Protein AF-A0AB74ASW6-F1 (afdb_monomer_lite)

Secondary structure (DSSP, 8-state):
-----------PPP--HHHHTT-TTHHHHHHHHHHH--HHHHHHHHHHHHTT---HHHHHHHHHHHS---

pLDDT: mean 81.71, std 17.09, range [35.56, 97.75]

Sequence (70 aa):
SVTEHASDYTAAPVIRQDYLDKHPDIAPLLKPLADLLDTQTMIDLNARIDVGHESPSKVAADFLRQHPLN

InterPro domains:
  IPR007210 ABC-type glycine betaine transport system, substrate-binding domain [PF04069] (8-66)

Foldseek 3Di:
DPPPCPPPQQDDDDDDPVVCVVVVVVVLQVVVVSVCRDPVNVVVLVCCCPVVVDDNVVSVVVVCVVPPRD

Structure (mmCIF, N/CA/C/O backbone):
data_AF-A0AB74ASW6-F1
#
_entry.id   AF-A0AB74ASW6-F1
#
loop_
_atom_site.group_PDB
_atom_site.id
_atom_site.type_symbol
_atom_site.label_atom_id
_atom_site.label_alt_id
_atom_site.label_comp_id
_atom_site.label_asym_id
_atom_site.label_entity_id
_atom_site.label_seq_id
_atom_site.pdbx_PDB_ins_code
_atom_site.Cartn_x
_atom_site.Cartn_y
_atom_site.Cartn_z
_atom_site.occupancy
_atom_site.B_iso_or_equiv
_atom_site.auth_seq_id
_atom_site.auth_comp_id
_atom_site.auth_asym_id
_atom_site.auth_atom_id
_atom_site.pdbx_PDB_model_num
ATOM 1 N N . SER A 1 1 ? 12.517 2.465 29.675 1.00 35.56 1 SER A N 1
ATOM 2 C CA . SER A 1 1 ? 12.033 2.964 28.379 1.00 35.56 1 SER A CA 1
ATOM 3 C C . SER A 1 1 ? 12.085 1.820 27.397 1.00 35.56 1 SER A C 1
ATOM 5 O O . SER A 1 1 ? 13.174 1.423 27.008 1.00 35.56 1 SER A O 1
ATOM 7 N N . VAL A 1 2 ? 10.942 1.194 27.122 1.00 39.53 2 VAL A N 1
ATOM 8 C CA . VAL A 1 2 ? 10.852 0.166 26.082 1.00 39.53 2 VAL A CA 1
ATOM 9 C C . VAL A 1 2 ? 10.744 0.932 24.774 1.00 39.53 2 VAL A C 1
ATOM 11 O O . VAL A 1 2 ? 9.715 1.535 24.498 1.00 39.53 2 VAL A O 1
ATOM 14 N N . THR A 1 3 ? 11.844 1.014 24.034 1.00 40.41 3 THR A N 1
ATOM 15 C CA . THR A 1 3 ? 11.802 1.465 22.646 1.00 40.41 3 THR A CA 1
ATOM 16 C C . THR A 1 3 ? 11.113 0.353 21.871 1.00 40.41 3 THR A C 1
ATOM 18 O O . THR A 1 3 ? 11.749 -0.653 21.559 1.00 40.41 3 THR A O 1
ATOM 21 N N . GLU A 1 4 ? 9.808 0.487 21.629 1.00 45.75 4 GLU A N 1
ATOM 22 C CA . GLU A 1 4 ? 9.124 -0.331 20.632 1.00 45.75 4 GLU A CA 1
ATOM 23 C C .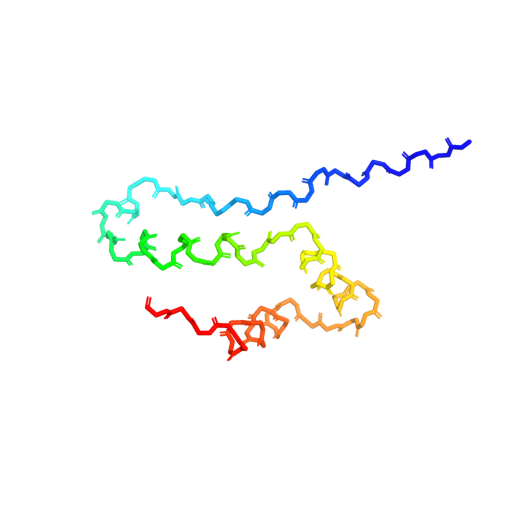 GLU A 1 4 ? 9.893 -0.173 19.319 1.00 45.75 4 GLU A C 1
ATOM 25 O O . GLU A 1 4 ? 9.951 0.906 18.732 1.00 45.75 4 GLU A O 1
ATOM 30 N N . HIS A 1 5 ? 10.577 -1.238 18.903 1.00 47.28 5 HIS A N 1
ATOM 31 C CA . HIS A 1 5 ? 11.105 -1.358 17.555 1.00 47.28 5 HIS A CA 1
ATOM 32 C C . HIS A 1 5 ? 9.901 -1.441 16.613 1.00 47.28 5 HIS A C 1
ATOM 34 O O . HIS A 1 5 ? 9.447 -2.532 16.268 1.00 47.28 5 HIS A O 1
ATOM 40 N N . ALA A 1 6 ? 9.372 -0.286 16.205 1.00 48.22 6 ALA A N 1
ATOM 41 C CA . ALA A 1 6 ? 8.657 -0.170 14.946 1.00 48.22 6 ALA A CA 1
ATOM 42 C C . ALA A 1 6 ? 9.674 -0.550 13.865 1.00 48.22 6 ALA A C 1
ATOM 44 O O . ALA A 1 6 ? 10.482 0.264 13.429 1.00 48.22 6 ALA A O 1
ATOM 45 N N . SER A 1 7 ? 9.732 -1.849 13.575 1.00 44.97 7 SER A N 1
ATOM 46 C CA . SER A 1 7 ? 10.577 -2.422 12.537 1.00 44.97 7 SER A CA 1
ATOM 47 C C . SER A 1 7 ? 10.279 -1.640 11.266 1.00 44.97 7 SER A C 1
ATOM 49 O O . SER A 1 7 ? 9.106 -1.533 10.923 1.00 44.97 7 SER A O 1
ATOM 51 N N . ASP A 1 8 ? 11.298 -1.041 10.648 1.00 48.88 8 ASP A N 1
ATOM 52 C CA . ASP A 1 8 ? 11.177 -0.202 9.451 1.00 48.88 8 ASP A CA 1
ATOM 53 C C . ASP A 1 8 ? 10.051 -0.685 8.521 1.00 48.88 8 ASP A C 1
ATOM 55 O O . ASP A 1 8 ? 10.164 -1.725 7.867 1.00 48.88 8 ASP A O 1
ATOM 59 N N . TYR A 1 9 ? 8.949 0.068 8.465 1.00 52.97 9 TYR A N 1
ATOM 60 C CA . TYR A 1 9 ? 7.800 -0.215 7.602 1.00 52.97 9 TYR A CA 1
ATOM 61 C C . TYR A 1 9 ? 8.110 0.235 6.172 1.00 52.97 9 TYR A C 1
ATOM 63 O O . TYR A 1 9 ? 7.476 1.140 5.632 1.00 52.97 9 TYR A O 1
ATOM 71 N N . THR A 1 10 ? 9.126 -0.372 5.563 1.00 50.06 10 THR A N 1
ATOM 72 C CA . THR A 1 10 ? 9.385 -0.210 4.131 1.00 50.06 10 THR A CA 1
ATOM 73 C C . THR A 1 10 ? 8.590 -1.277 3.387 1.00 50.06 10 THR A C 1
ATOM 75 O O . THR A 1 10 ? 8.975 -2.447 3.358 1.00 50.06 10 THR A O 1
ATOM 78 N N . ALA A 1 11 ? 7.460 -0.894 2.794 1.00 56.62 11 ALA A N 1
ATOM 79 C CA . ALA A 1 11 ? 6.692 -1.778 1.927 1.00 56.62 11 ALA A CA 1
ATOM 80 C C . ALA A 1 11 ? 7.351 -1.845 0.539 1.00 56.62 11 ALA A C 1
ATOM 82 O O . ALA A 1 11 ? 7.050 -1.060 -0.353 1.00 56.62 11 ALA A O 1
ATOM 83 N N . ALA A 1 12 ? 8.269 -2.791 0.346 1.00 61.16 12 ALA A N 1
ATOM 84 C CA . ALA A 1 12 ? 8.787 -3.112 -0.980 1.00 61.16 12 ALA A CA 1
ATOM 85 C C . ALA A 1 12 ? 8.010 -4.309 -1.562 1.00 61.16 12 ALA A C 1
ATOM 87 O O . ALA A 1 12 ? 8.001 -5.377 -0.941 1.00 61.16 12 ALA A O 1
ATOM 88 N N . PRO A 1 13 ? 7.362 -4.190 -2.737 1.00 63.22 13 PRO A N 1
ATOM 89 C CA . PRO A 1 13 ? 6.738 -5.340 -3.378 1.00 63.22 13 PRO A CA 1
ATOM 90 C C . PRO A 1 13 ? 7.813 -6.356 -3.790 1.00 63.22 13 PRO A C 1
ATOM 92 O O . PRO A 1 13 ? 8.702 -6.052 -4.584 1.00 63.22 13 PRO A O 1
ATOM 95 N N . VAL A 1 14 ? 7.722 -7.580 -3.264 1.00 73.12 14 VAL A N 1
ATOM 96 C CA . VAL A 1 14 ? 8.589 -8.702 -3.648 1.00 73.12 14 VAL A CA 1
ATOM 97 C C . VAL A 1 14 ? 7.807 -9.631 -4.570 1.00 73.12 14 VAL A C 1
ATOM 99 O O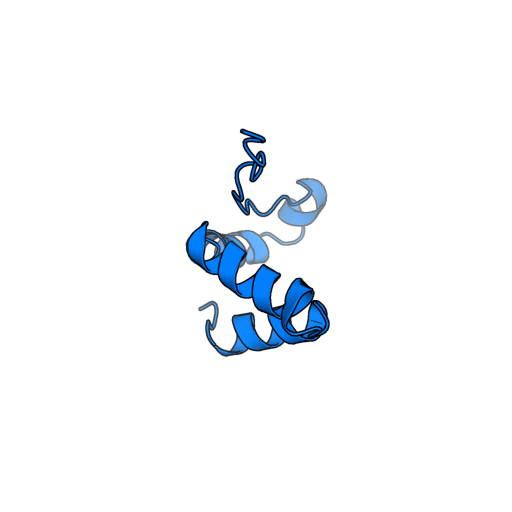 . VAL A 1 14 ? 6.807 -10.223 -4.169 1.00 73.12 14 VAL A O 1
ATOM 102 N N . ILE A 1 15 ? 8.274 -9.778 -5.808 1.00 75.56 15 ILE A N 1
ATOM 103 C CA . ILE A 1 15 ? 7.692 -10.682 -6.808 1.00 75.56 15 ILE A CA 1
ATOM 104 C C . ILE A 1 15 ? 8.725 -11.749 -7.134 1.00 75.56 15 ILE A C 1
ATOM 106 O O . ILE A 1 15 ? 9.920 -11.463 -7.219 1.00 75.56 15 ILE A O 1
ATOM 110 N N . ARG A 1 16 ? 8.277 -12.980 -7.380 1.00 85.56 16 ARG A N 1
ATOM 111 C CA . ARG A 1 16 ? 9.173 -13.989 -7.942 1.00 85.56 16 ARG A CA 1
ATOM 112 C C . ARG A 1 16 ? 9.518 -13.655 -9.391 1.00 85.56 16 ARG A C 1
ATOM 114 O O . ARG A 1 16 ? 8.630 -13.372 -10.195 1.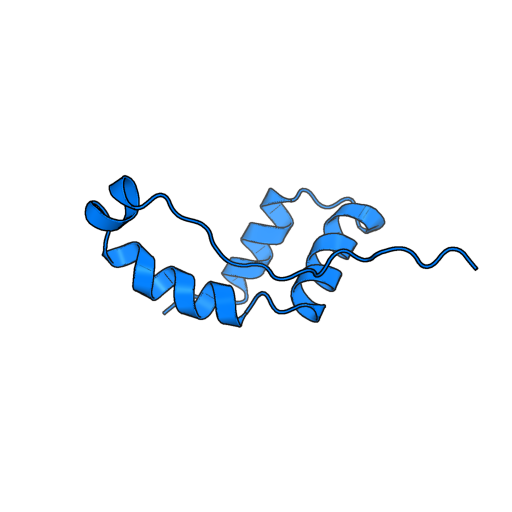00 85.56 16 ARG A O 1
ATOM 121 N N . GLN A 1 17 ? 10.803 -13.757 -9.719 1.00 78.50 17 GLN A N 1
ATOM 122 C CA . GLN A 1 17 ? 11.321 -13.450 -11.053 1.00 78.50 17 GLN A CA 1
ATOM 123 C C . GLN A 1 17 ? 10.631 -14.279 -12.149 1.00 78.50 17 GLN A C 1
ATOM 125 O O . GLN A 1 17 ? 10.212 -13.727 -13.157 1.00 78.50 17 GLN A O 1
ATOM 130 N N . ASP A 1 18 ? 10.411 -15.577 -11.910 1.00 86.12 18 ASP A N 1
ATOM 131 C CA . ASP A 1 18 ? 9.772 -16.498 -12.863 1.00 86.12 18 ASP A CA 1
ATOM 132 C C . ASP A 1 18 ? 8.341 -16.096 -13.250 1.00 86.12 18 ASP A C 1
ATOM 134 O O . ASP A 1 18 ? 7.859 -16.437 -14.332 1.00 86.12 18 ASP A O 1
ATOM 138 N N . TYR A 1 19 ? 7.651 -15.408 -12.343 1.00 86.62 19 TYR A N 1
ATOM 139 C CA . TYR A 1 19 ? 6.317 -14.878 -12.562 1.00 86.62 19 TYR A CA 1
ATOM 140 C C . TYR A 1 19 ? 6.376 -13.527 -13.274 1.00 86.62 19 TYR A C 1
ATOM 142 O O . TYR A 1 19 ? 5.619 -13.308 -14.214 1.00 86.62 19 TYR A O 1
ATOM 150 N N . LEU A 1 20 ? 7.311 -12.654 -12.886 1.00 84.00 20 LEU A N 1
ATOM 151 C CA . LEU A 1 20 ? 7.512 -11.363 -13.544 1.00 84.00 20 LEU A CA 1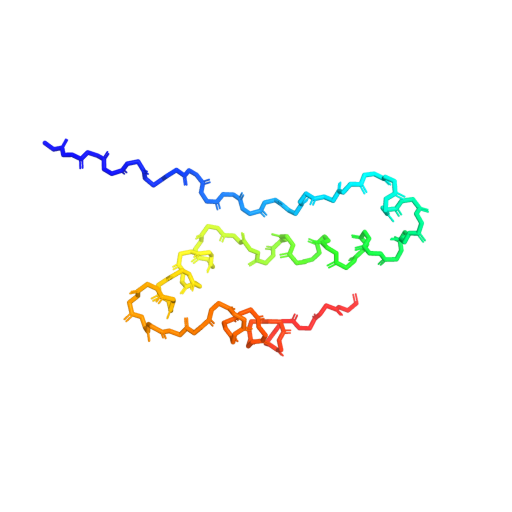
ATOM 152 C C . LEU A 1 20 ? 7.902 -11.522 -15.021 1.00 84.00 20 LEU A C 1
ATOM 154 O O . LEU A 1 20 ? 7.381 -10.807 -15.868 1.00 84.00 20 LEU A O 1
ATOM 158 N N . ASP A 1 21 ? 8.738 -12.509 -15.343 1.00 86.81 21 ASP A N 1
ATOM 159 C CA . ASP A 1 21 ? 9.146 -12.803 -16.722 1.00 86.81 21 ASP A CA 1
ATOM 160 C C . ASP A 1 21 ? 7.960 -13.255 -17.599 1.00 86.81 21 ASP A C 1
ATOM 162 O O . ASP A 1 21 ? 7.937 -13.009 -18.805 1.00 86.81 21 ASP A O 1
ATOM 166 N N . LYS A 1 22 ? 6.954 -13.907 -16.996 1.00 92.50 22 LYS A N 1
ATOM 167 C CA . LYS A 1 22 ? 5.712 -14.334 -17.671 1.00 92.50 22 LYS A CA 1
ATOM 168 C C . LYS A 1 22 ? 4.654 -13.231 -17.729 1.00 92.50 22 LYS A C 1
ATOM 170 O O . LYS A 1 22 ? 3.750 -13.314 -18.558 1.00 92.50 22 LYS A O 1
ATOM 175 N N . HIS A 1 23 ? 4.768 -12.231 -16.859 1.00 88.94 23 HIS A N 1
ATOM 176 C CA . HIS A 1 23 ? 3.813 -11.140 -16.680 1.00 88.94 23 HIS A CA 1
ATOM 177 C C . HIS A 1 23 ? 4.544 -9.788 -16.576 1.00 88.94 23 HIS A C 1
ATOM 179 O O . HIS A 1 23 ? 4.514 -9.131 -15.528 1.00 88.94 23 HIS A O 1
ATOM 185 N N . PRO A 1 24 ? 5.250 -9.365 -17.644 1.00 87.50 24 PRO A N 1
ATOM 186 C CA . PRO A 1 24 ? 6.055 -8.142 -17.622 1.00 87.50 24 PRO A CA 1
ATOM 187 C C . PRO A 1 24 ? 5.208 -6.869 -17.459 1.00 87.50 24 PRO A C 1
ATOM 189 O O . PRO A 1 24 ? 5.723 -5.833 -17.043 1.00 87.50 24 PRO A O 1
ATOM 192 N N . ASP A 1 25 ? 3.908 -6.950 -17.742 1.00 87.00 25 ASP A N 1
ATOM 193 C CA . ASP A 1 25 ? 2.902 -5.908 -17.533 1.00 87.00 25 ASP A CA 1
ATOM 194 C C . ASP A 1 25 ? 2.683 -5.556 -16.053 1.00 87.00 25 ASP A C 1
ATOM 196 O O . ASP A 1 25 ? 2.196 -4.473 -15.742 1.00 87.00 25 ASP A O 1
ATOM 200 N N . ILE A 1 26 ? 3.110 -6.413 -15.123 1.00 85.44 26 ILE A N 1
ATOM 201 C CA . ILE A 1 26 ? 2.983 -6.172 -13.680 1.00 85.44 26 ILE A CA 1
ATOM 202 C C . ILE A 1 26 ? 4.032 -5.176 -13.163 1.00 85.44 26 ILE A C 1
ATOM 204 O O . ILE A 1 26 ? 3.743 -4.391 -12.259 1.00 85.44 26 ILE A O 1
ATOM 208 N N . ALA A 1 27 ? 5.242 -5.172 -13.731 1.00 82.44 27 ALA A N 1
ATOM 209 C CA . ALA A 1 27 ? 6.314 -4.261 -13.320 1.00 82.44 27 ALA A CA 1
ATOM 210 C C . ALA A 1 27 ? 5.895 -2.773 -13.325 1.00 82.44 27 ALA A C 1
ATOM 212 O O . ALA A 1 27 ? 6.087 -2.108 -12.300 1.00 82.44 27 ALA A O 1
ATOM 213 N N . PRO A 1 28 ? 5.305 -2.229 -14.413 1.00 85.44 28 PRO A N 1
ATOM 214 C CA . PRO A 1 28 ? 4.878 -0.833 -14.439 1.00 85.44 28 PRO A CA 1
ATOM 215 C C . PRO A 1 28 ? 3.719 -0.531 -13.480 1.00 85.44 28 PRO A C 1
ATOM 217 O O . PRO A 1 28 ? 3.604 0.612 -13.057 1.00 85.44 28 PRO A O 1
ATOM 220 N N . LEU A 1 29 ? 2.913 -1.523 -13.084 1.00 83.75 29 LEU A N 1
ATOM 221 C CA . LEU A 1 29 ? 1.819 -1.342 -12.119 1.00 83.75 29 LEU A CA 1
ATOM 222 C C . LEU A 1 29 ? 2.321 -1.288 -10.670 1.00 83.75 29 LEU A C 1
ATOM 224 O O . LEU A 1 29 ? 1.774 -0.569 -9.837 1.00 83.75 29 LEU A O 1
ATOM 228 N N . LEU A 1 30 ? 3.375 -2.038 -10.350 1.00 82.88 30 LEU A N 1
ATOM 229 C CA . LEU A 1 30 ? 3.885 -2.122 -8.980 1.00 82.88 30 LEU A CA 1
ATOM 230 C C . LEU A 1 30 ? 4.767 -0.953 -8.581 1.00 82.88 30 LEU A C 1
ATOM 232 O O . LEU A 1 30 ? 4.841 -0.631 -7.399 1.00 82.88 30 LEU A O 1
ATOM 236 N N . LYS A 1 31 ? 5.423 -0.312 -9.547 1.00 83.38 31 LYS A N 1
ATOM 237 C CA . LYS A 1 31 ? 6.233 0.871 -9.273 1.00 83.38 31 LYS A CA 1
ATOM 238 C C . LYS A 1 31 ? 5.426 2.019 -8.634 1.00 83.38 31 LYS A C 1
ATOM 240 O O . LYS A 1 31 ? 5.803 2.427 -7.539 1.00 83.38 31 LYS A O 1
ATOM 245 N N . PRO A 1 32 ? 4.330 2.519 -9.238 1.00 87.56 32 PRO A N 1
ATOM 246 C CA . PRO A 1 32 ? 3.529 3.574 -8.624 1.00 87.56 32 PRO A CA 1
ATOM 247 C C . PRO A 1 32 ? 2.877 3.108 -7.320 1.00 87.56 32 PRO A C 1
ATOM 249 O O . PRO A 1 32 ? 2.748 3.900 -6.395 1.00 87.56 32 PRO A O 1
ATOM 252 N N . LEU A 1 33 ? 2.523 1.823 -7.202 1.00 87.06 33 LEU A N 1
ATOM 253 C CA . LEU A 1 33 ? 2.006 1.278 -5.948 1.00 87.06 33 LEU A CA 1
ATOM 254 C C . LEU A 1 33 ? 3.044 1.341 -4.815 1.00 87.06 33 LEU A C 1
ATOM 256 O O . LEU A 1 33 ? 2.693 1.712 -3.703 1.00 87.06 33 LEU A O 1
ATOM 260 N N . ALA A 1 34 ? 4.307 1.003 -5.084 1.00 85.19 34 ALA A N 1
ATOM 261 C CA . ALA A 1 34 ? 5.379 1.084 -4.092 1.00 85.19 34 ALA A CA 1
ATOM 262 C C . ALA A 1 34 ? 5.632 2.529 -3.639 1.00 85.19 34 ALA A C 1
ATOM 264 O O . ALA A 1 34 ? 5.805 2.773 -2.450 1.00 85.19 34 ALA A O 1
ATOM 265 N N . ASP A 1 35 ? 5.594 3.479 -4.578 1.00 86.88 35 ASP A N 1
ATOM 266 C CA . ASP A 1 35 ? 5.778 4.906 -4.290 1.00 86.88 35 ASP A CA 1
ATOM 267 C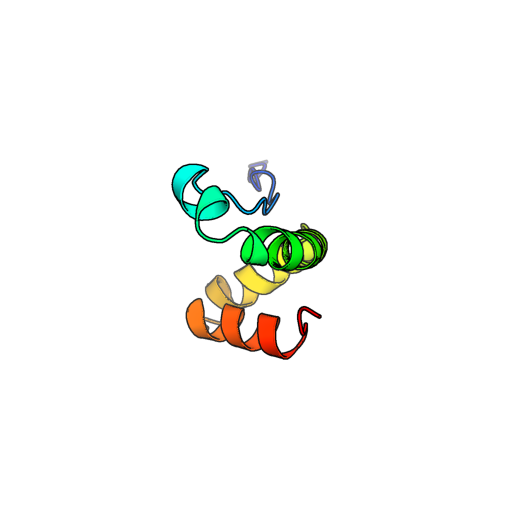 C . ASP A 1 35 ? 4.637 5.470 -3.403 1.00 86.88 35 ASP A C 1
ATOM 269 O O . ASP A 1 35 ? 4.841 6.448 -2.689 1.00 86.88 35 ASP A O 1
ATOM 273 N N . LEU A 1 36 ? 3.452 4.841 -3.409 1.00 90.50 36 LEU A N 1
ATOM 274 C CA . LEU A 1 36 ? 2.305 5.206 -2.566 1.00 90.50 36 LEU A CA 1
ATOM 275 C C . LEU A 1 36 ? 2.330 4.581 -1.162 1.00 90.50 36 LEU A C 1
ATOM 277 O O . LEU A 1 36 ? 1.623 5.057 -0.281 1.00 90.50 36 LEU A O 1
ATOM 281 N N . LEU A 1 37 ? 3.088 3.506 -0.938 1.00 90.25 37 LEU A N 1
ATOM 282 C CA . LEU A 1 37 ? 3.124 2.780 0.339 1.00 90.25 37 LEU A CA 1
ATOM 283 C C . LEU A 1 37 ? 4.285 3.259 1.219 1.00 90.25 37 LEU A C 1
ATOM 285 O O . LEU A 1 37 ? 5.095 2.463 1.703 1.00 90.25 37 LEU A O 1
ATOM 289 N N . ASP A 1 38 ? 4.369 4.574 1.419 1.00 86.75 38 ASP A N 1
ATOM 290 C CA . ASP A 1 38 ? 5.340 5.166 2.335 1.00 86.75 38 ASP A CA 1
ATOM 291 C C . ASP A 1 38 ? 5.050 4.806 3.805 1.00 86.75 38 ASP A C 1
ATOM 293 O O . ASP A 1 38 ? 4.015 4.230 4.154 1.00 86.75 38 ASP A O 1
ATOM 297 N N . THR A 1 39 ? 5.993 5.133 4.693 1.00 84.88 39 THR A N 1
ATOM 298 C CA . THR A 1 39 ? 5.899 4.788 6.118 1.00 84.88 39 THR A CA 1
ATOM 299 C C . THR A 1 39 ? 4.610 5.299 6.757 1.00 84.88 39 THR A C 1
ATOM 301 O O . THR A 1 39 ? 3.979 4.562 7.514 1.00 84.88 39 THR A O 1
ATOM 304 N N . GLN A 1 40 ? 4.202 6.536 6.458 1.00 89.12 40 GLN A N 1
ATOM 305 C CA . GLN A 1 40 ? 3.005 7.118 7.062 1.00 89.12 40 GLN A CA 1
ATOM 306 C C . GLN A 1 40 ? 1.744 6.424 6.549 1.00 89.12 40 GLN A C 1
ATOM 308 O O . GLN A 1 40 ? 0.879 6.050 7.338 1.00 89.12 40 GLN A O 1
ATOM 313 N N . THR A 1 41 ? 1.682 6.167 5.247 1.00 93.44 41 THR A N 1
ATOM 314 C CA . THR A 1 41 ? 0.578 5.442 4.624 1.00 93.44 41 THR A CA 1
ATOM 315 C C . THR A 1 41 ? 0.441 4.047 5.225 1.00 93.44 41 THR A C 1
ATOM 317 O O . THR A 1 41 ? -0.655 3.640 5.602 1.00 93.44 41 THR A O 1
ATOM 320 N N . MET A 1 42 ? 1.545 3.318 5.397 1.00 92.25 42 MET A N 1
ATOM 321 C CA . MET A 1 42 ? 1.524 1.987 6.010 1.00 92.25 42 MET A CA 1
ATOM 322 C C . MET A 1 42 ? 1.080 2.012 7.477 1.00 92.25 42 MET A C 1
ATOM 324 O O . MET A 1 42 ? 0.339 1.122 7.897 1.00 92.25 42 MET A O 1
ATOM 328 N N . ILE A 1 43 ? 1.478 3.032 8.245 1.00 90.56 43 ILE A N 1
ATOM 329 C CA . ILE A 1 43 ? 0.993 3.240 9.618 1.00 90.56 43 ILE A CA 1
ATOM 330 C C . ILE A 1 43 ? -0.528 3.428 9.623 1.00 90.56 43 ILE A C 1
ATOM 332 O O . ILE A 1 43 ? -1.223 2.763 10.391 1.00 90.56 43 ILE A O 1
ATOM 336 N N . ASP A 1 44 ? -1.054 4.273 8.737 1.00 94.75 44 ASP A N 1
ATOM 337 C CA . ASP A 1 44 ? -2.486 4.572 8.677 1.00 94.75 44 ASP A CA 1
ATOM 338 C C . ASP A 1 44 ? -3.305 3.349 8.231 1.00 94.75 44 ASP A C 1
ATOM 340 O O . ASP A 1 44 ? -4.370 3.060 8.788 1.00 94.75 44 ASP A O 1
ATOM 344 N N . LEU A 1 45 ? -2.798 2.581 7.261 1.00 95.50 45 LEU A N 1
ATOM 345 C CA . LEU A 1 45 ? -3.432 1.341 6.809 1.00 95.50 45 LEU A CA 1
ATOM 346 C C . LEU A 1 45 ? -3.442 0.272 7.911 1.00 95.50 45 LEU A C 1
ATOM 348 O O . LEU A 1 45 ? -4.474 -0.370 8.115 1.00 95.50 45 LEU A O 1
ATOM 352 N N . ASN A 1 46 ? -2.344 0.111 8.654 1.00 91.12 46 ASN A N 1
ATOM 353 C CA . ASN A 1 46 ? -2.285 -0.828 9.777 1.00 91.12 46 ASN A CA 1
ATOM 354 C C . ASN A 1 46 ? -3.198 -0.391 10.930 1.00 91.12 46 ASN A C 1
ATOM 356 O O . ASN A 1 46 ? -3.908 -1.223 11.490 1.00 91.12 46 ASN A O 1
ATOM 360 N N . ALA A 1 47 ? -3.288 0.910 11.230 1.00 93.31 47 ALA A N 1
ATOM 361 C CA . ALA A 1 47 ? -4.190 1.423 12.262 1.00 93.31 47 ALA A CA 1
ATOM 362 C C . ALA A 1 47 ? -5.665 1.091 11.969 1.00 93.31 47 ALA A C 1
ATOM 364 O O . ALA A 1 47 ? -6.416 0.729 12.879 1.00 93.31 47 ALA A O 1
ATOM 365 N N . ARG A 1 48 ? -6.087 1.139 10.697 1.00 96.94 48 ARG A N 1
ATOM 366 C CA . ARG A 1 48 ? -7.438 0.711 10.286 1.00 96.94 48 ARG A CA 1
ATOM 367 C C . ARG A 1 48 ? -7.713 -0.765 10.587 1.00 96.94 48 ARG A C 1
ATOM 369 O O . ARG A 1 48 ? -8.849 -1.119 10.898 1.00 96.94 48 ARG A O 1
ATOM 376 N N . ILE A 1 49 ? -6.694 -1.616 10.513 1.00 93.31 49 ILE A N 1
ATOM 377 C CA . ILE A 1 49 ? -6.808 -3.053 10.790 1.00 93.31 49 ILE A CA 1
ATOM 378 C C . ILE A 1 49 ? -6.777 -3.301 12.303 1.00 93.31 49 ILE A C 1
ATOM 380 O O . ILE A 1 49 ? -7.716 -3.875 12.854 1.00 93.31 49 ILE A O 1
ATOM 384 N N . ASP A 1 50 ? -5.729 -2.834 12.978 1.00 89.12 50 ASP A N 1
ATOM 385 C CA . ASP A 1 50 ? -5.445 -3.187 14.371 1.00 89.12 50 ASP A CA 1
ATOM 386 C C . ASP A 1 50 ? -6.388 -2.487 15.356 1.00 89.12 50 ASP A C 1
ATOM 388 O O . ASP A 1 50 ? -6.863 -3.102 16.311 1.00 89.12 50 ASP A O 1
ATOM 392 N N . VAL A 1 51 ? -6.688 -1.208 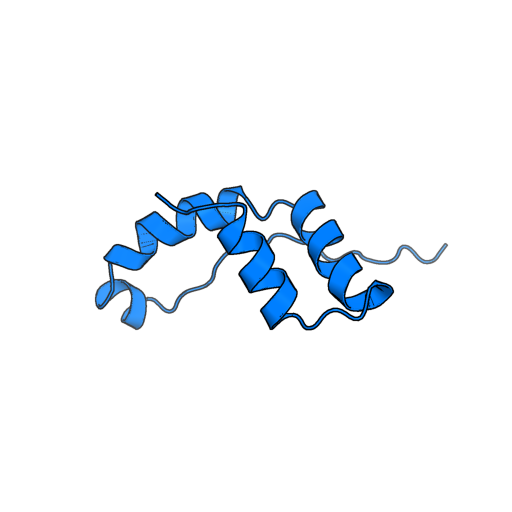15.105 1.00 92.06 51 VAL A N 1
ATOM 393 C CA . VAL A 1 51 ? -7.550 -0.377 15.963 1.00 92.06 51 VAL A CA 1
ATOM 394 C C . VAL A 1 51 ? -8.967 -0.304 15.406 1.00 92.06 51 VAL A C 1
ATOM 396 O O . VAL A 1 51 ? -9.939 -0.402 16.151 1.00 92.06 51 VAL A O 1
ATOM 399 N N . GLY A 1 52 ? -9.096 -0.128 14.088 1.00 94.19 52 GLY A N 1
ATOM 400 C CA . GLY A 1 52 ? -10.393 -0.027 13.416 1.00 94.19 52 GLY A CA 1
ATOM 401 C C . GLY A 1 52 ? -11.109 -1.366 13.220 1.00 94.19 52 GLY A C 1
ATOM 402 O O . GLY A 1 52 ? -12.293 -1.370 12.880 1.00 94.19 52 GLY A O 1
ATOM 403 N N . HIS A 1 53 ? -10.416 -2.492 13.431 1.00 96.06 53 HIS A N 1
ATOM 404 C CA . HIS A 1 53 ? -10.919 -3.850 13.203 1.00 96.06 53 HIS A CA 1
ATOM 405 C C . HIS A 1 53 ? -11.476 -4.076 11.784 1.00 96.06 53 HIS A C 1
ATOM 407 O O . HIS A 1 53 ? -12.329 -4.942 11.562 1.00 96.06 53 HIS A O 1
ATOM 413 N N . GLU A 1 54 ? -10.997 -3.313 10.797 1.00 97.75 54 GLU A N 1
ATOM 414 C CA . GLU A 1 54 ? -11.330 -3.542 9.396 1.00 97.75 54 GLU A CA 1
ATOM 415 C C . GLU A 1 54 ? -10.573 -4.762 8.853 1.00 97.75 54 GLU A C 1
ATOM 417 O O . GLU A 1 54 ? -9.402 -4.987 9.155 1.00 97.75 54 GLU A O 1
ATOM 422 N N . SER A 1 55 ? -11.215 -5.554 7.987 1.00 97.56 55 SER A N 1
ATOM 423 C CA . SER A 1 55 ? -10.515 -6.670 7.342 1.00 97.56 55 SER A CA 1
ATOM 424 C C . SER A 1 55 ? -9.393 -6.152 6.422 1.00 97.56 55 SER A C 1
ATOM 426 O O . SER A 1 55 ? -9.662 -5.232 5.636 1.00 97.56 55 SER A O 1
ATOM 428 N N . PRO A 1 56 ? -8.207 -6.789 6.390 1.00 93.25 56 PRO A N 1
ATOM 429 C CA . PRO A 1 56 ? -7.112 -6.385 5.504 1.00 93.25 56 PRO A CA 1
ATOM 430 C C . PRO A 1 56 ? -7.522 -6.283 4.027 1.00 93.25 56 PRO A C 1
ATOM 432 O O . PRO A 1 56 ? -7.166 -5.327 3.342 1.00 93.25 56 PRO A O 1
ATOM 435 N N . SER A 1 57 ? -8.347 -7.218 3.538 1.00 95.88 57 SER A N 1
ATOM 436 C CA . SER A 1 57 ? -8.839 -7.210 2.153 1.00 95.88 57 SER A CA 1
ATOM 437 C C . SER A 1 57 ? -9.689 -5.978 1.828 1.00 95.88 57 SER A C 1
ATOM 439 O O . SER A 1 57 ? -9.586 -5.435 0.730 1.00 95.88 57 SER A O 1
ATOM 441 N N . LYS A 1 58 ? -10.509 -5.510 2.778 1.00 97.50 58 LYS A N 1
ATOM 442 C CA . LYS A 1 58 ? -11.291 -4.276 2.624 1.00 97.50 58 LYS A CA 1
ATOM 443 C C . LYS A 1 58 ? -10.382 -3.051 2.595 1.00 97.50 58 LYS A C 1
ATOM 445 O O . LYS A 1 58 ? -10.537 -2.225 1.701 1.00 97.50 58 LYS A O 1
ATOM 450 N N . VAL A 1 59 ? -9.431 -2.960 3.526 1.00 96.31 59 VAL A N 1
ATOM 451 C CA . VAL A 1 59 ? -8.476 -1.843 3.605 1.00 96.31 59 VAL A CA 1
ATOM 452 C C . VAL A 1 59 ? -7.673 -1.727 2.307 1.00 96.31 59 VAL A C 1
ATOM 454 O O . VAL A 1 59 ? -7.637 -0.649 1.716 1.00 96.31 59 VAL A O 1
ATOM 457 N N . ALA A 1 60 ? -7.137 -2.842 1.801 1.00 94.12 60 ALA A N 1
ATOM 458 C CA . ALA A 1 60 ? -6.407 -2.888 0.535 1.00 94.12 60 ALA A CA 1
ATOM 459 C C . ALA A 1 60 ? -7.283 -2.498 -0.670 1.00 94.12 60 ALA A C 1
ATOM 461 O O . ALA A 1 60 ? -6.875 -1.690 -1.502 1.00 94.12 60 ALA A O 1
ATOM 462 N N . ALA A 1 61 ? -8.506 -3.032 -0.763 1.00 95.75 61 ALA A N 1
ATOM 463 C CA . ALA A 1 61 ? -9.406 -2.719 -1.872 1.00 95.75 61 ALA A CA 1
ATOM 464 C C . ALA A 1 61 ? -9.864 -1.251 -1.860 1.00 95.75 61 ALA A C 1
ATOM 466 O O . ALA A 1 61 ? -10.000 -0.640 -2.919 1.00 95.75 61 ALA A O 1
ATOM 467 N N . ASP A 1 62 ? -10.110 -0.685 -0.677 1.00 97.56 62 ASP A N 1
ATOM 468 C CA . ASP A 1 62 ? -10.448 0.729 -0.519 1.00 97.56 62 ASP A CA 1
ATOM 469 C C . ASP A 1 62 ? -9.258 1.618 -0.906 1.00 97.56 62 ASP A C 1
ATOM 471 O O . ASP A 1 62 ? -9.444 2.576 -1.654 1.00 97.56 62 ASP A O 1
ATOM 475 N N . PHE A 1 63 ? -8.044 1.263 -0.472 1.00 95.75 63 PHE A N 1
ATOM 476 C CA . PHE A 1 63 ? -6.818 1.981 -0.821 1.00 95.75 63 PHE A CA 1
ATOM 477 C C . PHE A 1 63 ? -6.582 2.017 -2.337 1.00 95.75 63 PHE A C 1
ATOM 479 O O . PHE A 1 63 ? -6.411 3.095 -2.901 1.00 95.75 63 PHE A O 1
ATOM 486 N N . LEU A 1 64 ? -6.663 0.867 -3.015 1.00 93.75 64 LEU A N 1
ATOM 487 C CA . LEU A 1 64 ? -6.482 0.779 -4.471 1.00 93.75 64 LEU A CA 1
ATOM 488 C C . LEU A 1 64 ? -7.569 1.534 -5.252 1.00 93.75 64 LEU A C 1
ATOM 490 O O . LEU A 1 64 ? -7.285 2.120 -6.291 1.00 93.75 64 LEU A O 1
ATOM 494 N N . ARG A 1 65 ? -8.816 1.565 -4.759 1.00 94.81 65 ARG A N 1
ATOM 495 C CA . ARG A 1 65 ? -9.895 2.356 -5.383 1.00 94.81 65 ARG A CA 1
ATOM 496 C C . ARG A 1 65 ? -9.668 3.864 -5.269 1.00 94.81 65 ARG A C 1
ATOM 498 O O . ARG A 1 65 ? -10.109 4.602 -6.144 1.00 94.81 65 ARG A O 1
ATOM 505 N N . GLN A 1 66 ? -9.013 4.314 -4.201 1.00 95.00 66 GLN A N 1
ATOM 506 C CA . GLN A 1 66 ? -8.659 5.722 -3.995 1.00 95.00 66 GLN A CA 1
ATOM 507 C C . GLN A 1 66 ? -7.391 6.129 -4.757 1.00 95.00 66 GLN A C 1
ATOM 509 O O . GLN A 1 66 ? -7.219 7.310 -5.045 1.00 95.00 66 GLN A O 1
ATOM 514 N N . HIS A 1 67 ? -6.552 5.158 -5.132 1.00 91.62 67 HIS A N 1
ATOM 515 C CA . HIS A 1 67 ? -5.292 5.371 -5.842 1.00 91.62 67 HIS A CA 1
ATOM 516 C C . HIS A 1 67 ? -5.232 4.531 -7.130 1.00 91.62 67 HIS A C 1
ATOM 518 O O . HIS A 1 67 ? -4.553 3.501 -7.166 1.00 91.62 67 HIS A O 1
ATOM 524 N N . PRO A 1 68 ? -5.947 4.937 -8.195 1.00 84.75 68 PRO A N 1
ATOM 525 C CA . PRO A 1 68 ? -5.910 4.233 -9.469 1.00 84.75 68 PRO A CA 1
ATOM 526 C C . PRO A 1 68 ? -4.480 4.171 -10.013 1.00 84.75 68 PRO A C 1
ATOM 528 O O . PRO A 1 68 ? -3.802 5.194 -10.121 1.00 84.75 68 PRO A O 1
ATOM 531 N N . LEU A 1 69 ? -4.034 2.966 -10.358 1.00 81.31 69 LEU A N 1
ATOM 532 C CA . LEU A 1 69 ? -2.757 2.735 -11.026 1.00 81.31 69 LEU A CA 1
ATOM 533 C C . LEU A 1 69 ? -3.006 2.896 -12.534 1.00 81.31 69 LEU A C 1
ATOM 535 O O . LEU A 1 69 ? -3.820 2.158 -13.091 1.00 81.31 69 LEU A O 1
ATOM 539 N N . ASN A 1 70 ? -2.379 3.901 -13.152 1.00 66.12 70 ASN A N 1
ATOM 540 C CA . ASN A 1 70 ? -2.541 4.244 -14.573 1.00 66.12 70 ASN A CA 1
ATOM 541 C C . ASN A 1 70 ? -1.529 3.522 -15.460 1.00 66.12 70 ASN A C 1
ATOM 543 O O . ASN A 1 70 ? -0.350 3.449 -15.046 1.00 66.12 70 ASN A O 1
#

Radius of gyration: 14.6 Å; chains: 1; bounding box: 23×24×46 Å

Organism: Pseudomonas savastanoi pv. glycinea (NCBI:txid318)